Protein AF-A0A1G8RY94-F1 (afdb_monomer)

Organism: NCBI:txid930129

Solvent-accessible surface area (backbone atoms only — not comparable to full-atom values): 7966 Å² total; per-residue (Å²): 139,55,63,84,80,75,53,48,41,85,82,60,86,44,65,58,98,89,36,85,50,50,69,51,78,77,39,74,84,72,55,82,82,57,14,41,32,32,49,22,79,50,85,60,41,59,60,78,45,39,70,61,52,52,38,52,51,26,43,41,44,62,79,43,51,92,48,46,49,91,54,95,94,40,46,87,82,59,62,63,36,35,40,40,16,41,59,46,77,68,77,81,53,58,89,75,53,32,43,59,75,80,30,59,37,69,36,59,66,93,36,71,64,52,53,52,48,57,40,56,79,61,60,48,72,41,82,46,69,67,94,125

Secondary structure (DSSP, 8-state):
--H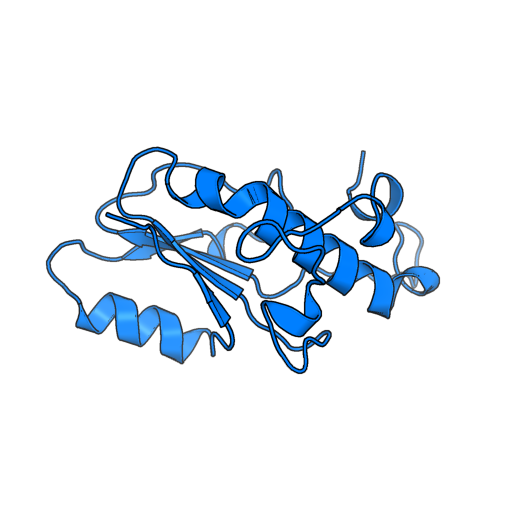HHH--GGG--EEETTEEE-HHHHSTT--TT--EEEEE-STTHHHHTHHHHHHHHHHHHHHHTTTBSSSTT-B------EEEEESS-----GGGT--SGGGEEEE-TT-HHHHHHHHHHTT-SEEEE---

Sequence (132 aa):
MHTVHAMSYADYDFEINGQKASLEEIFPGFNENDRIGIVTRTPGGSMGANALIMSALTRFYDFFRPELGDDPGKLRIYPDYFVLHVGKRYMNHTMIDVWPPHKDVVVEEDDPEQILEAINDRGITRLVVEDI

Structure (mmCIF, N/CA/C/O backbone):
data_AF-A0A1G8RY94-F1
#
_entry.id   AF-A0A1G8RY94-F1
#
loop_
_atom_site.group_PDB
_atom_site.id
_atom_site.type_symbol
_atom_site.label_atom_id
_atom_site.label_alt_id
_atom_site.label_comp_id
_atom_site.label_asym_id
_atom_site.label_entity_id
_atom_site.label_seq_id
_atom_site.pdbx_PDB_ins_code
_atom_site.Cartn_x
_atom_site.Cartn_y
_atom_site.Cartn_z
_atom_site.occupancy
_atom_site.B_iso_or_equiv
_atom_site.auth_seq_id
_atom_site.auth_comp_id
_atom_site.auth_asym_id
_atom_site.auth_atom_id
_atom_site.pdbx_PDB_model_num
ATOM 1 N N . MET A 1 1 ? -6.354 14.326 -14.175 1.00 54.38 1 MET A N 1
ATOM 2 C CA . MET A 1 1 ? -5.098 14.512 -13.421 1.00 54.38 1 MET A CA 1
ATOM 3 C C . MET A 1 1 ? -4.743 13.144 -12.871 1.00 54.38 1 MET A C 1
ATOM 5 O O . MET A 1 1 ? -5.557 12.610 -12.137 1.00 54.38 1 MET A O 1
ATOM 9 N N . HIS A 1 2 ? -3.650 12.532 -13.331 1.00 73.38 2 HIS A N 1
ATOM 10 C CA . HIS A 1 2 ? -3.245 11.181 -12.922 1.00 73.38 2 HIS A CA 1
ATOM 11 C C . HIS A 1 2 ? -2.061 11.31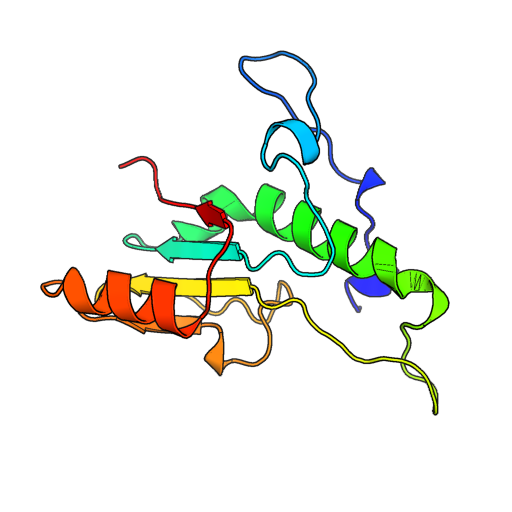1 -11.961 1.00 73.38 2 HIS A C 1
ATOM 13 O O . HIS A 1 2 ? -1.123 12.045 -12.284 1.00 73.38 2 HIS A O 1
ATOM 19 N N . THR A 1 3 ? -2.087 10.632 -10.811 1.00 78.81 3 THR A N 1
ATOM 20 C CA . THR A 1 3 ? -1.053 10.738 -9.759 1.00 78.81 3 THR A CA 1
ATOM 21 C C . THR A 1 3 ? 0.354 10.546 -10.324 1.00 78.81 3 THR A C 1
ATOM 23 O O . THR A 1 3 ? 1.253 11.325 -10.025 1.00 78.81 3 THR A O 1
ATOM 26 N N . VAL A 1 4 ? 0.495 9.596 -11.254 1.00 82.56 4 VAL A N 1
ATOM 27 C CA . VAL A 1 4 ? 1.712 9.309 -12.042 1.00 82.56 4 VAL A CA 1
ATOM 28 C C . VAL A 1 4 ? 2.400 10.561 -12.613 1.00 82.56 4 VAL A C 1
ATOM 30 O O . VAL A 1 4 ? 3.626 10.610 -12.667 1.00 82.56 4 VAL A O 1
ATOM 33 N N . HIS A 1 5 ? 1.646 11.581 -13.030 1.00 81.94 5 HIS A N 1
ATOM 34 C CA . HIS A 1 5 ? 2.204 12.815 -13.602 1.00 81.94 5 HIS A CA 1
ATOM 35 C C . HIS A 1 5 ? 2.222 13.992 -12.625 1.00 81.94 5 HIS A C 1
ATOM 37 O O . HIS A 1 5 ? 2.924 14.968 -12.872 1.00 81.94 5 HIS A O 1
ATOM 43 N N . ALA A 1 6 ? 1.425 13.926 -11.560 1.00 85.31 6 ALA A N 1
ATOM 44 C CA . ALA A 1 6 ? 1.215 15.043 -10.646 1.00 85.31 6 ALA A CA 1
ATOM 45 C C . ALA A 1 6 ? 2.136 15.006 -9.420 1.00 85.31 6 ALA A C 1
ATOM 47 O O . ALA A 1 6 ? 2.345 16.052 -8.814 1.00 85.31 6 ALA A O 1
ATOM 48 N N . MET A 1 7 ? 2.641 13.825 -9.043 1.00 90.25 7 MET A N 1
ATOM 49 C CA . MET A 1 7 ? 3.390 13.619 -7.801 1.00 90.25 7 MET A CA 1
ATOM 50 C C . MET A 1 7 ? 4.541 12.614 -7.976 1.00 90.25 7 MET A C 1
ATOM 52 O O . MET A 1 7 ? 4.544 11.766 -8.879 1.00 90.25 7 MET A O 1
ATOM 56 N N . SER A 1 8 ? 5.515 12.688 -7.078 1.00 91.31 8 SER A N 1
ATOM 57 C CA . SER A 1 8 ? 6.669 11.799 -6.943 1.00 91.31 8 SER A CA 1
ATOM 58 C C . SER A 1 8 ? 7.000 11.561 -5.470 1.00 91.31 8 SER A C 1
ATOM 60 O O . SER A 1 8 ? 6.569 12.317 -4.602 1.00 91.31 8 SER A O 1
ATOM 62 N N . TYR A 1 9 ? 7.807 10.539 -5.180 1.00 92.56 9 TYR A N 1
ATOM 63 C CA . TYR A 1 9 ? 8.275 10.292 -3.813 1.00 92.56 9 TYR A CA 1
ATOM 64 C C . TYR A 1 9 ? 9.016 11.498 -3.205 1.00 92.56 9 TYR A C 1
ATOM 66 O O . TYR A 1 9 ? 8.964 11.714 -1.998 1.00 92.56 9 TYR A O 1
ATOM 74 N N . ALA A 1 10 ? 9.676 12.308 -4.038 1.00 93.56 10 ALA A N 1
ATOM 75 C CA . ALA A 1 10 ? 10.422 13.482 -3.592 1.00 93.56 10 ALA A CA 1
ATOM 76 C C . ALA A 1 10 ? 9.532 14.619 -3.053 1.00 93.56 10 ALA A C 1
ATOM 78 O O . ALA A 1 10 ? 10.062 15.564 -2.475 1.00 93.56 10 ALA A O 1
ATOM 79 N N . ASP A 1 11 ? 8.208 14.529 -3.218 1.00 94.69 11 ASP A N 1
ATOM 80 C CA . ASP A 1 11 ? 7.248 15.514 -2.704 1.00 94.69 11 ASP A CA 1
ATOM 81 C C . ASP A 1 11 ? 6.879 15.284 -1.223 1.00 94.69 11 ASP A C 1
ATOM 83 O O . ASP A 1 11 ? 6.047 16.009 -0.675 1.00 94.69 11 ASP A O 1
ATOM 87 N N . TYR A 1 12 ? 7.478 14.280 -0.571 1.00 95.31 12 TYR A N 1
ATOM 88 C CA . TYR A 1 12 ? 7.200 13.903 0.815 1.00 95.31 12 TYR A CA 1
ATOM 89 C C . TYR A 1 12 ? 8.453 13.996 1.688 1.00 95.31 12 TYR A C 1
ATOM 91 O O . TYR A 1 12 ? 9.537 13.562 1.298 1.00 95.31 12 TYR A O 1
ATOM 99 N N . ASP A 1 13 ? 8.270 14.492 2.911 1.00 96.19 13 ASP A N 1
ATOM 100 C CA . ASP A 1 13 ? 9.240 14.401 4.001 1.00 96.19 13 ASP A CA 1
ATOM 101 C C . ASP A 1 13 ? 8.671 13.512 5.116 1.00 96.19 13 ASP A C 1
ATOM 103 O O . ASP A 1 13 ? 7.454 13.398 5.290 1.00 96.19 13 ASP A O 1
ATOM 107 N N . PHE A 1 14 ? 9.564 12.890 5.883 1.00 96.12 14 PHE A N 1
ATOM 108 C CA . PHE A 1 14 ? 9.212 11.985 6.971 1.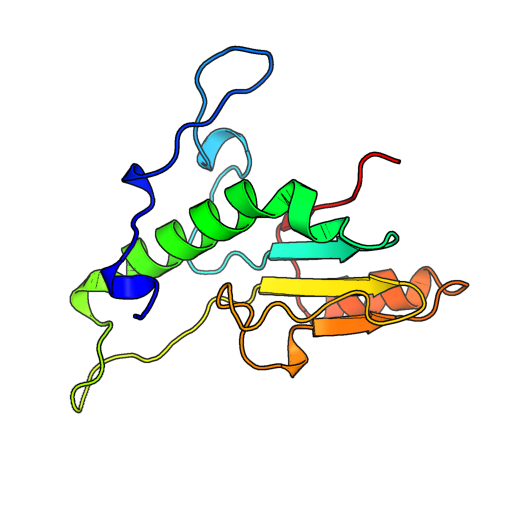00 96.12 14 PHE A CA 1
ATOM 109 C C . PHE A 1 14 ? 9.979 12.348 8.231 1.00 96.12 14 PHE A C 1
ATOM 111 O O . PHE A 1 14 ? 11.136 12.771 8.167 1.00 96.12 14 PHE A O 1
ATOM 118 N N . GLU A 1 15 ? 9.354 12.096 9.377 1.00 96.88 15 GLU A N 1
ATOM 119 C CA . GLU A 1 15 ? 10.005 12.179 10.675 1.00 96.88 15 GLU A CA 1
ATOM 120 C C . GLU A 1 15 ? 9.639 10.971 11.540 1.00 96.88 15 GLU A C 1
ATOM 122 O O . GLU A 1 15 ? 8.478 10.570 11.607 1.00 96.88 15 GLU A O 1
ATOM 127 N N . ILE A 1 16 ? 10.629 10.415 12.240 1.00 95.12 16 ILE A N 1
ATOM 128 C CA . ILE A 1 16 ? 10.441 9.405 13.288 1.00 95.12 16 ILE A CA 1
ATOM 129 C C . ILE A 1 16 ? 10.992 10.004 14.579 1.00 95.12 16 ILE A C 1
ATOM 131 O O . ILE A 1 16 ? 12.166 10.362 14.654 1.00 95.12 16 ILE A O 1
ATOM 135 N N . ASN A 1 17 ? 10.143 10.146 15.60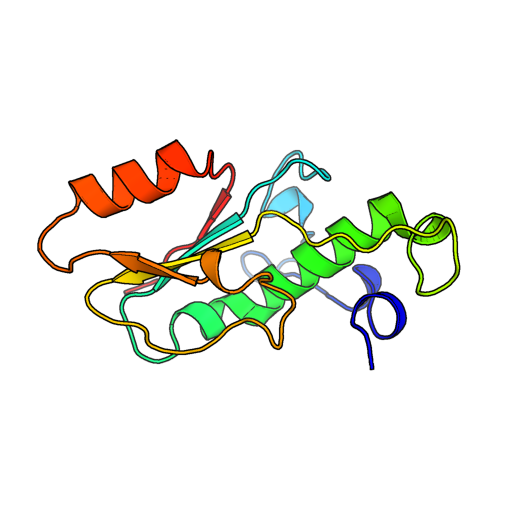1 1.00 94.94 17 ASN A N 1
ATOM 136 C CA . ASN A 1 17 ? 10.503 10.783 16.876 1.00 94.94 17 ASN A CA 1
ATOM 137 C C . ASN A 1 17 ? 11.131 12.187 16.705 1.00 94.94 17 ASN A C 1
ATOM 139 O O . ASN A 1 17 ? 12.089 12.540 17.394 1.00 94.94 17 ASN A O 1
ATOM 143 N N . GLY A 1 18 ? 10.610 12.977 15.757 1.00 95.94 18 GLY A N 1
ATOM 144 C CA . GLY A 1 18 ? 11.091 14.331 15.451 1.00 95.94 18 GLY A CA 1
ATOM 145 C C . GLY A 1 18 ? 12.464 14.385 14.773 1.00 95.94 18 GLY A C 1
ATOM 146 O O . GLY A 1 18 ? 13.095 15.439 14.751 1.00 95.94 18 GLY A O 1
ATOM 147 N N . GLN A 1 19 ? 12.973 13.255 14.275 1.00 97.19 19 GLN A N 1
ATOM 148 C CA . GLN A 1 19 ? 14.185 13.190 13.460 1.00 97.19 19 GLN A CA 1
ATOM 149 C C . GLN A 1 19 ? 13.812 12.907 12.014 1.00 97.19 19 GLN A C 1
ATOM 151 O O . GLN A 1 19 ? 12.969 12.046 11.764 1.00 97.19 19 GLN A O 1
ATOM 156 N N . LYS A 1 20 ? 14.463 13.603 11.073 1.00 97.25 20 LYS A N 1
ATOM 157 C CA . LYS A 1 20 ? 14.266 13.368 9.640 1.00 97.25 20 LYS A CA 1
ATOM 158 C C . LYS A 1 20 ? 14.489 11.891 9.321 1.00 97.25 20 LYS A C 1
ATOM 160 O O . LYS A 1 20 ? 15.505 11.329 9.718 1.00 97.25 20 LYS A O 1
ATOM 165 N N . ALA A 1 21 ? 13.550 11.320 8.584 1.00 97.00 21 ALA A N 1
ATOM 166 C CA . ALA A 1 21 ? 13.534 9.921 8.200 1.00 97.00 21 ALA A CA 1
ATOM 167 C C . ALA A 1 21 ? 13.235 9.767 6.701 1.00 97.00 21 ALA A C 1
ATOM 169 O O . ALA A 1 21 ? 13.121 10.740 5.947 1.00 97.00 21 ALA A O 1
ATOM 170 N N . SER A 1 22 ? 13.090 8.519 6.276 1.00 95.69 22 SER A N 1
ATOM 171 C CA . SER A 1 22 ? 12.759 8.107 4.918 1.00 95.69 22 SER A CA 1
ATOM 172 C C . SER A 1 22 ? 11.714 6.994 4.918 1.00 95.69 22 SER A C 1
ATOM 174 O O . SER A 1 22 ? 11.498 6.322 5.928 1.00 95.69 22 SER A O 1
ATOM 176 N N . LEU A 1 23 ? 11.096 6.745 3.760 1.00 95.19 23 LEU A N 1
ATOM 177 C CA . LEU A 1 23 ? 10.186 5.607 3.610 1.00 95.19 23 LEU A CA 1
ATOM 178 C C . LEU A 1 23 ? 10.890 4.266 3.856 1.00 95.19 23 LEU A C 1
ATOM 180 O O . LEU A 1 23 ? 10.263 3.359 4.380 1.00 95.19 23 LEU A O 1
ATOM 184 N N . GLU A 1 24 ? 12.182 4.150 3.542 1.00 94.19 24 GLU A N 1
ATOM 185 C CA . GLU A 1 24 ? 12.988 2.950 3.818 1.00 94.19 24 GLU A CA 1
ATOM 186 C C . GLU A 1 24 ? 13.155 2.702 5.326 1.00 94.19 24 GLU A C 1
ATOM 188 O O . GLU A 1 24 ? 13.186 1.562 5.773 1.00 94.19 24 GLU A O 1
ATOM 19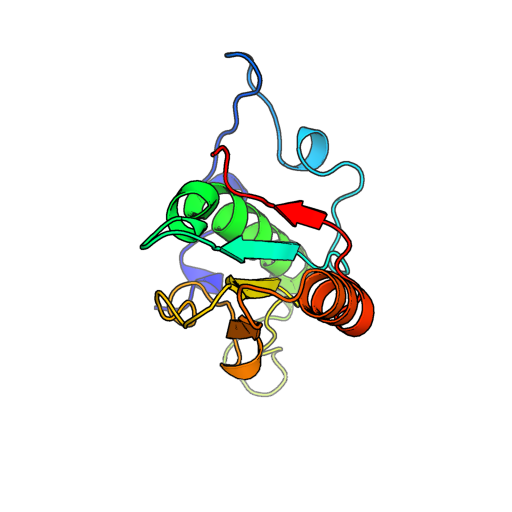3 N N . GLU A 1 25 ? 13.215 3.754 6.143 1.00 96.06 25 GLU A N 1
ATOM 194 C CA . GLU A 1 25 ? 13.260 3.602 7.604 1.00 96.06 25 GLU A CA 1
ATOM 195 C C . GLU A 1 25 ? 11.901 3.200 8.192 1.00 96.06 25 GLU A C 1
ATOM 197 O O . GLU A 1 25 ? 11.853 2.539 9.228 1.00 96.06 25 GLU A O 1
ATOM 202 N N . ILE A 1 26 ? 10.799 3.554 7.524 1.00 94.62 26 ILE A N 1
ATOM 203 C CA . ILE A 1 26 ? 9.441 3.132 7.901 1.00 94.62 26 ILE A CA 1
ATOM 204 C C . ILE A 1 26 ? 9.160 1.703 7.407 1.00 94.62 26 ILE A C 1
ATOM 206 O O . ILE A 1 26 ? 8.629 0.873 8.145 1.00 94.62 26 ILE A O 1
ATOM 210 N N . PHE A 1 27 ? 9.542 1.401 6.167 1.00 95.62 27 PHE A N 1
ATOM 211 C CA . PHE A 1 27 ? 9.390 0.114 5.497 1.00 95.62 27 PHE A CA 1
ATOM 212 C C . PHE A 1 27 ? 10.750 -0.386 4.983 1.00 95.62 27 PHE A C 1
ATOM 214 O O . PHE A 1 27 ? 11.050 -0.234 3.802 1.00 95.62 27 PHE A O 1
ATOM 221 N N . PRO A 1 28 ? 11.569 -1.036 5.830 1.00 96.19 28 PRO A N 1
ATOM 222 C CA . PRO A 1 28 ? 12.874 -1.540 5.406 1.00 96.19 28 PRO A CA 1
ATOM 223 C C . PRO A 1 28 ? 12.777 -2.525 4.240 1.00 96.19 28 PRO A C 1
ATOM 225 O O . PRO A 1 28 ? 11.993 -3.483 4.294 1.00 96.19 28 PRO A O 1
ATOM 228 N N . GLY A 1 29 ? 13.591 -2.312 3.208 1.00 96.31 29 GLY A N 1
ATOM 229 C CA . GLY A 1 29 ? 13.622 -3.084 1.969 1.00 96.31 29 GLY A CA 1
ATOM 230 C C . GLY A 1 29 ? 12.462 -2.787 1.021 1.00 96.31 29 GLY A C 1
ATOM 231 O O . GLY A 1 29 ? 12.040 -3.698 0.301 1.00 96.31 29 GLY A O 1
ATOM 232 N N . PHE A 1 30 ? 11.908 -1.571 1.048 1.00 97.19 30 PHE A N 1
ATOM 233 C CA . PHE A 1 30 ? 10.731 -1.239 0.247 1.00 97.19 30 PHE A CA 1
ATOM 234 C C . PHE A 1 30 ? 11.022 -1.337 -1.256 1.00 97.19 30 PHE A C 1
ATOM 236 O O . PHE A 1 30 ? 11.966 -0.729 -1.767 1.00 97.19 30 PHE A O 1
ATOM 243 N N . ASN A 1 31 ? 10.189 -2.080 -1.979 1.00 97.19 31 ASN A N 1
ATOM 244 C CA . ASN A 1 31 ? 10.323 -2.320 -3.413 1.00 97.19 31 ASN A CA 1
ATOM 245 C C . ASN A 1 31 ? 8.958 -2.408 -4.113 1.00 97.19 31 ASN A C 1
ATOM 247 O O . ASN A 1 31 ? 7.898 -2.335 -3.495 1.00 97.19 31 ASN A O 1
ATOM 251 N N . GLU A 1 32 ? 8.977 -2.560 -5.432 1.00 96.50 32 GLU A N 1
ATOM 252 C CA . GLU A 1 32 ? 7.787 -2.584 -6.279 1.00 96.50 32 GLU A CA 1
ATOM 253 C C . GLU A 1 32 ? 6.822 -3.749 -6.005 1.00 96.50 32 GLU A C 1
ATOM 255 O O . GLU A 1 32 ? 5.660 -3.675 -6.403 1.00 96.50 32 GLU A O 1
ATOM 260 N N . ASN A 1 33 ? 7.279 -4.804 -5.322 1.00 97.62 33 ASN A N 1
ATOM 261 C CA . ASN A 1 33 ? 6.466 -5.969 -4.968 1.00 97.62 33 ASN A CA 1
ATOM 262 C C . ASN A 1 33 ? 5.839 -5.858 -3.571 1.00 97.62 33 ASN A C 1
ATOM 264 O O . ASN A 1 33 ? 5.126 -6.774 -3.155 1.00 97.62 33 ASN A O 1
ATOM 268 N N . ASP A 1 34 ? 6.102 -4.777 -2.828 1.00 98.06 34 ASP A N 1
ATOM 269 C CA . ASP A 1 34 ? 5.470 -4.566 -1.531 1.00 98.06 34 ASP A CA 1
ATOM 270 C C . ASP A 1 34 ? 3.954 -4.382 -1.672 1.00 98.06 34 ASP A C 1
ATOM 272 O O . ASP A 1 34 ? 3.457 -3.610 -2.497 1.00 98.06 34 ASP A O 1
ATOM 276 N N . ARG A 1 35 ? 3.213 -5.085 -0.813 1.00 98.25 35 ARG A N 1
ATOM 277 C CA . ARG A 1 35 ? 1.750 -5.078 -0.760 1.00 98.25 35 ARG A CA 1
ATOM 278 C C . ARG A 1 35 ? 1.324 -4.470 0.568 1.00 98.25 35 ARG A C 1
ATOM 280 O O . ARG A 1 35 ? 1.474 -5.100 1.616 1.00 98.25 35 ARG A O 1
ATOM 287 N N . ILE A 1 36 ? 0.838 -3.233 0.536 1.00 98.00 36 ILE A N 1
ATOM 288 C CA . ILE A 1 36 ? 0.425 -2.505 1.740 1.00 98.00 36 ILE A CA 1
ATOM 289 C C . ILE A 1 36 ? -1.029 -2.842 2.065 1.00 98.00 36 ILE A C 1
ATOM 291 O O . ILE A 1 36 ? -1.909 -2.698 1.224 1.00 98.00 36 ILE A O 1
ATOM 295 N N . GLY A 1 37 ? -1.291 -3.262 3.297 1.00 97.62 37 GLY A N 1
ATOM 296 C CA . GLY A 1 37 ? -2.630 -3.459 3.837 1.00 97.62 37 GLY A CA 1
ATOM 297 C C . GLY A 1 37 ? -2.932 -2.452 4.933 1.00 97.62 37 GLY A C 1
ATOM 298 O O . GLY A 1 37 ? -2.082 -2.201 5.783 1.00 97.62 37 GLY A O 1
ATOM 299 N N . ILE A 1 38 ? -4.142 -1.903 4.944 1.00 97.25 38 ILE A N 1
ATOM 300 C CA . ILE A 1 38 ? -4.593 -0.954 5.966 1.00 97.25 38 ILE A CA 1
ATOM 301 C C . ILE A 1 38 ? -5.829 -1.513 6.634 1.00 97.25 38 ILE A C 1
ATOM 303 O O . ILE A 1 38 ? -6.825 -1.753 5.960 1.00 97.25 38 ILE A O 1
ATOM 307 N N . VAL A 1 39 ? -5.791 -1.687 7.947 1.00 96.31 39 VAL A N 1
ATOM 308 C CA . VAL A 1 39 ? -6.975 -2.089 8.709 1.00 96.31 39 VAL A CA 1
ATOM 309 C C . VAL A 1 39 ? -7.685 -0.832 9.191 1.00 96.31 39 VAL A C 1
ATOM 311 O O . VAL A 1 39 ? -7.121 -0.064 9.965 1.00 96.31 39 VAL A O 1
ATOM 314 N N . THR A 1 40 ? -8.916 -0.617 8.728 1.00 95.50 40 THR A N 1
ATOM 315 C CA . THR A 1 40 ? -9.765 0.511 9.128 1.00 95.50 40 THR A CA 1
ATOM 316 C C . THR A 1 40 ? -10.928 0.034 9.984 1.00 95.50 40 THR A C 1
ATOM 318 O O . THR A 1 40 ? -11.750 -0.762 9.537 1.00 95.50 40 THR A O 1
ATOM 321 N N . ARG A 1 41 ? -11.019 0.557 11.205 1.00 94.62 41 ARG A N 1
ATOM 322 C CA . ARG A 1 41 ? -12.066 0.278 12.194 1.00 94.62 41 ARG A CA 1
ATOM 323 C C . ARG A 1 41 ? -12.941 1.496 12.470 1.00 94.62 41 ARG A C 1
ATOM 325 O O . ARG A 1 41 ? -14.063 1.330 12.936 1.00 94.62 41 ARG A O 1
ATOM 332 N N . THR A 1 42 ? -12.463 2.702 12.171 1.00 94.38 42 THR A N 1
ATOM 333 C CA . THR A 1 42 ? -13.181 3.947 12.465 1.00 94.38 42 THR A CA 1
ATOM 334 C C . THR A 1 42 ? -13.476 4.768 11.204 1.00 94.38 42 THR A C 1
ATOM 336 O O . THR A 1 42 ? -12.761 4.671 10.199 1.00 94.38 42 THR A O 1
ATOM 339 N N . PRO A 1 43 ? -14.530 5.613 11.207 1.00 93.06 43 PRO A N 1
ATOM 340 C CA . PRO A 1 43 ? -14.771 6.550 10.115 1.00 93.06 43 PRO A CA 1
ATOM 341 C C . PRO A 1 43 ? -13.550 7.443 9.859 1.00 93.06 43 PRO A C 1
ATOM 343 O O . PRO A 1 43 ? -13.167 8.242 10.706 1.00 93.06 43 PRO A O 1
ATOM 346 N N . GLY A 1 44 ? -12.955 7.318 8.671 1.00 89.31 44 GLY A N 1
ATOM 347 C CA . GLY A 1 44 ? -11.771 8.085 8.280 1.00 89.31 44 GLY A CA 1
ATOM 348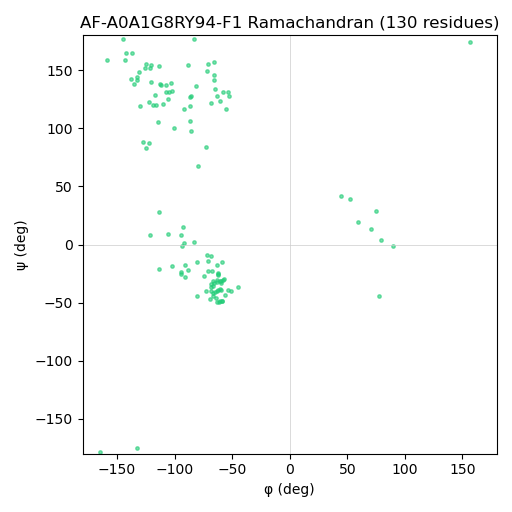 C C . GLY A 1 44 ? -10.439 7.565 8.833 1.00 89.31 44 GLY A C 1
ATOM 349 O O . GLY A 1 44 ? -9.418 8.184 8.551 1.00 89.31 44 GLY A O 1
ATOM 350 N N . GLY A 1 45 ? -10.399 6.436 9.547 1.00 92.88 45 GLY A N 1
ATOM 351 C CA . GLY A 1 45 ? -9.161 5.930 10.149 1.00 92.88 45 GLY A CA 1
ATOM 352 C C . GLY A 1 45 ? -8.042 5.643 9.138 1.00 92.88 45 GLY A C 1
ATOM 353 O O . GLY A 1 45 ? -6.899 6.045 9.349 1.00 92.88 45 GLY A O 1
ATOM 354 N N . SER A 1 46 ? -8.365 5.101 7.957 1.00 92.81 46 SER A N 1
ATOM 355 C CA . SER A 1 46 ? -7.387 4.952 6.857 1.00 92.81 46 SER A CA 1
ATOM 356 C C . SER A 1 46 ? -6.825 6.277 6.336 1.00 92.81 46 SER A C 1
ATOM 358 O O . SER A 1 46 ? -5.715 6.289 5.807 1.00 92.81 46 SER A O 1
ATOM 360 N N . MET A 1 47 ? -7.537 7.400 6.484 1.00 91.88 47 MET A N 1
ATOM 361 C CA . MET A 1 47 ? -7.007 8.709 6.082 1.00 91.88 47 MET A CA 1
ATOM 362 C C . MET A 1 47 ? -5.892 9.198 7.002 1.00 91.88 47 MET A C 1
ATOM 364 O O . MET A 1 47 ? -5.046 9.967 6.547 1.00 91.88 47 MET A O 1
ATOM 368 N N . GLY A 1 48 ? -5.824 8.709 8.245 1.00 92.06 48 GLY A N 1
ATOM 369 C CA . GLY A 1 48 ? -4.683 8.963 9.127 1.00 92.06 48 GLY A CA 1
ATOM 370 C C . GLY A 1 48 ? -3.357 8.491 8.519 1.00 92.06 48 GLY A C 1
ATOM 371 O O . GLY A 1 48 ? -2.326 9.126 8.716 1.00 92.06 48 GLY A O 1
ATOM 372 N N . ALA A 1 49 ? -3.394 7.441 7.693 1.00 91.81 49 ALA A N 1
ATOM 373 C CA . ALA A 1 49 ? -2.231 6.919 6.982 1.00 91.81 49 ALA A CA 1
ATOM 374 C C . ALA A 1 49 ? -2.037 7.522 5.576 1.00 91.81 49 ALA A C 1
ATOM 376 O O . ALA A 1 49 ? -1.097 7.141 4.883 1.00 91.81 49 ALA A O 1
ATOM 377 N N . ASN A 1 50 ? -2.882 8.456 5.120 1.00 91.50 50 ASN A N 1
ATOM 378 C CA . ASN A 1 50 ? -2.928 8.865 3.710 1.00 91.50 50 ASN A CA 1
ATOM 379 C C . ASN A 1 50 ? -1.584 9.367 3.160 1.00 91.50 50 ASN A C 1
ATOM 381 O O . ASN A 1 50 ? -1.195 8.983 2.062 1.00 91.50 50 ASN A O 1
ATOM 385 N N . ALA A 1 51 ? -0.851 10.184 3.920 1.00 93.56 51 ALA A N 1
ATOM 386 C CA . ALA A 1 51 ? 0.463 10.668 3.488 1.00 93.56 51 ALA A CA 1
ATOM 387 C C . ALA A 1 51 ? 1.470 9.515 3.303 1.00 93.56 51 ALA A C 1
ATOM 389 O O . ALA A 1 51 ? 2.214 9.485 2.322 1.00 93.56 51 ALA A O 1
ATOM 390 N N . LEU A 1 52 ? 1.439 8.518 4.192 1.00 95.06 52 LEU A N 1
ATOM 391 C CA . LEU A 1 52 ? 2.270 7.320 4.080 1.00 95.06 52 LEU A CA 1
ATOM 392 C C . LEU A 1 52 ? 1.875 6.477 2.856 1.00 95.06 52 LEU A C 1
ATOM 394 O O . LEU A 1 52 ? 2.743 6.074 2.089 1.00 95.06 52 LEU A O 1
ATOM 398 N N . ILE A 1 53 ? 0.576 6.271 2.616 1.00 94.00 53 ILE A N 1
ATOM 399 C CA . ILE A 1 53 ? 0.083 5.522 1.445 1.00 94.00 53 ILE A CA 1
ATOM 400 C C . ILE A 1 53 ? 0.494 6.216 0.150 1.00 94.00 53 ILE A C 1
ATOM 402 O O . ILE A 1 53 ? 1.024 5.578 -0.753 1.00 94.00 53 ILE A O 1
ATOM 406 N N . MET A 1 54 ? 0.255 7.524 0.055 1.00 95.44 54 MET A N 1
ATOM 407 C CA . MET A 1 54 ? 0.513 8.289 -1.160 1.00 95.44 54 MET A CA 1
ATOM 408 C C . MET A 1 54 ? 2.012 8.414 -1.451 1.00 95.44 54 MET A C 1
ATOM 410 O O . MET A 1 54 ? 2.420 8.368 -2.614 1.00 95.44 54 MET A O 1
ATOM 414 N N . SER A 1 55 ? 2.852 8.494 -0.418 1.00 96.75 55 SER A N 1
ATOM 415 C CA . SER A 1 55 ? 4.306 8.444 -0.594 1.00 96.75 55 SER A CA 1
ATOM 416 C C . SER A 1 55 ? 4.801 7.070 -1.062 1.00 96.75 55 SER A C 1
ATOM 418 O O . SER A 1 55 ? 5.629 6.999 -1.969 1.00 96.75 55 SER A O 1
ATOM 420 N N . ALA A 1 56 ? 4.245 5.972 -0.541 1.00 97.12 56 ALA A N 1
ATOM 421 C CA . ALA A 1 56 ? 4.553 4.625 -1.018 1.00 97.12 56 ALA A CA 1
ATOM 422 C C . ALA A 1 56 ? 4.047 4.383 -2.452 1.00 97.12 56 ALA A C 1
ATOM 424 O O . ALA A 1 56 ? 4.773 3.849 -3.286 1.00 97.12 56 ALA A O 1
ATOM 425 N N . LEU A 1 57 ? 2.839 4.850 -2.771 1.00 96.06 57 LEU A N 1
ATOM 426 C CA . LEU A 1 57 ? 2.228 4.775 -4.100 1.00 96.06 57 LEU A CA 1
ATOM 427 C C . LEU A 1 57 ? 3.068 5.519 -5.144 1.00 96.06 57 LEU A C 1
ATOM 429 O O . LEU A 1 57 ? 3.353 5.002 -6.222 1.00 96.06 57 LEU A O 1
ATOM 433 N N . THR A 1 58 ? 3.465 6.752 -4.835 1.00 95.69 58 THR A N 1
ATOM 434 C CA . THR A 1 58 ? 4.306 7.545 -5.740 1.00 95.69 58 THR A CA 1
ATOM 435 C C . THR A 1 58 ? 5.697 6.938 -5.878 1.00 95.69 58 THR A C 1
ATOM 437 O O . THR A 1 58 ? 6.223 6.905 -6.990 1.00 95.69 58 THR A O 1
ATOM 440 N N . ARG A 1 59 ? 6.246 6.356 -4.802 1.00 96.50 59 ARG A N 1
ATOM 441 C CA . ARG A 1 59 ? 7.482 5.571 -4.861 1.00 96.50 59 ARG A CA 1
ATOM 442 C C . ARG A 1 59 ? 7.345 4.326 -5.739 1.00 96.50 59 ARG A C 1
ATOM 444 O O . ARG A 1 59 ? 8.260 4.038 -6.502 1.00 96.50 59 ARG A O 1
ATOM 451 N N . PHE A 1 60 ? 6.213 3.626 -5.682 1.00 96.88 60 PHE A N 1
ATOM 452 C CA . PHE A 1 60 ? 5.913 2.518 -6.587 1.00 96.88 60 PHE A CA 1
ATOM 453 C C . PHE A 1 60 ? 5.937 2.983 -8.047 1.00 96.88 60 PHE A C 1
ATOM 455 O O . PHE A 1 60 ? 6.618 2.382 -8.874 1.00 96.88 60 PHE A O 1
ATOM 462 N N . TYR A 1 61 ? 5.258 4.088 -8.368 1.00 95.44 61 TYR A N 1
ATOM 463 C CA . TYR A 1 61 ? 5.274 4.627 -9.728 1.00 95.44 61 TYR A CA 1
ATOM 464 C C . TYR A 1 61 ? 6.665 5.078 -10.175 1.00 95.44 61 TYR A C 1
ATOM 466 O O . TYR A 1 61 ? 6.971 4.956 -11.358 1.00 95.44 61 TYR A O 1
ATOM 474 N N . ASP A 1 62 ? 7.524 5.543 -9.265 1.00 94.81 62 ASP A N 1
ATOM 475 C CA . ASP A 1 62 ? 8.912 5.880 -9.592 1.00 94.81 62 ASP A CA 1
ATOM 476 C C . ASP A 1 62 ? 9.704 4.681 -10.135 1.00 94.81 62 ASP A C 1
ATOM 478 O O . ASP A 1 62 ? 10.552 4.882 -11.005 1.00 94.81 62 ASP A O 1
ATOM 482 N N . PHE A 1 63 ? 9.399 3.448 -9.710 1.00 95.25 63 PHE A N 1
ATOM 483 C CA . PHE A 1 63 ? 10.045 2.237 -10.237 1.00 95.25 63 PHE A CA 1
ATOM 484 C C . PHE A 1 63 ? 9.695 1.938 -11.703 1.00 95.25 63 PHE A C 1
ATOM 486 O O . PHE A 1 63 ? 10.475 1.280 -12.384 1.00 95.25 63 PHE A O 1
ATOM 493 N N . PHE A 1 64 ? 8.563 2.447 -12.198 1.00 94.88 64 PHE A N 1
ATOM 494 C CA . PHE A 1 64 ? 8.054 2.184 -13.553 1.00 94.88 64 PHE A CA 1
ATOM 495 C C . PHE A 1 64 ? 7.866 3.459 -14.384 1.00 94.88 64 PHE A C 1
ATOM 497 O O . PHE A 1 64 ? 7.243 3.441 -15.446 1.00 94.88 64 PHE A O 1
ATOM 504 N N . ARG A 1 65 ? 8.320 4.614 -13.885 1.00 91.88 65 ARG A N 1
ATOM 505 C CA . ARG A 1 65 ? 7.980 5.930 -14.446 1.00 91.88 65 ARG A CA 1
ATOM 506 C C . ARG A 1 65 ? 8.280 6.053 -15.951 1.00 91.88 65 ARG A C 1
ATOM 508 O O . ARG A 1 65 ? 7.454 6.650 -16.644 1.00 91.88 65 ARG A O 1
ATOM 515 N N . PRO A 1 66 ? 9.384 5.500 -16.494 1.00 91.56 66 PRO A N 1
ATOM 516 C CA . PRO A 1 66 ? 9.627 5.492 -17.940 1.00 91.56 66 PRO A CA 1
ATOM 517 C C . PRO A 1 66 ? 8.587 4.698 -18.754 1.00 91.56 66 PRO A C 1
ATOM 519 O O . PRO A 1 66 ? 8.295 5.051 -19.904 1.00 91.56 66 PRO A O 1
ATOM 522 N N . GLU A 1 67 ? 8.024 3.636 -18.184 1.00 94.50 67 GLU A N 1
ATOM 523 C CA . GLU A 1 67 ? 7.094 2.704 -18.824 1.00 94.50 67 GLU A CA 1
ATOM 524 C C . GLU A 1 67 ? 5.626 3.132 -18.703 1.00 94.50 67 GLU A C 1
ATOM 526 O O . GLU A 1 67 ? 4.804 2.714 -19.521 1.00 94.50 67 GLU A O 1
ATOM 531 N N . LEU A 1 68 ? 5.288 3.966 -17.718 1.00 92.94 68 LEU A N 1
ATOM 532 C CA . LEU A 1 68 ? 3.922 4.436 -17.483 1.00 92.94 68 LEU A CA 1
ATOM 533 C C . LEU A 1 68 ? 3.448 5.434 -18.551 1.00 92.94 68 LEU A C 1
ATOM 535 O O . LEU A 1 68 ? 4.228 6.210 -19.112 1.00 92.94 68 LEU A O 1
ATOM 539 N N . GLY A 1 69 ? 2.142 5.438 -18.820 1.00 89.50 69 GLY A N 1
ATOM 540 C CA . GLY A 1 69 ? 1.506 6.416 -19.702 1.00 89.50 69 GLY A CA 1
ATOM 541 C C . GLY A 1 69 ? 0.196 5.936 -20.319 1.00 89.50 69 GLY A C 1
ATOM 542 O O . GLY A 1 69 ? -0.210 4.783 -20.173 1.00 89.50 69 GLY A O 1
ATOM 543 N N . ASP A 1 70 ? -0.462 6.845 -21.037 1.00 88.31 70 ASP A N 1
ATOM 544 C CA . ASP A 1 70 ? -1.746 6.575 -21.684 1.00 88.31 70 ASP A CA 1
ATOM 545 C C . ASP A 1 70 ? -1.624 6.046 -23.122 1.00 88.31 70 ASP A C 1
ATOM 547 O O . ASP A 1 70 ? -2.587 5.462 -23.628 1.00 88.31 70 ASP A O 1
ATOM 551 N N . ASP A 1 71 ? -0.462 6.222 -23.754 1.00 90.25 71 ASP A N 1
ATOM 552 C CA . ASP A 1 71 ? -0.210 5.867 -25.153 1.00 90.25 71 ASP A CA 1
ATOM 553 C C . ASP A 1 71 ? -0.150 4.344 -25.396 1.00 90.25 71 ASP A C 1
ATOM 555 O O . ASP A 1 71 ? 0.194 3.573 -24.493 1.00 90.25 71 ASP A O 1
ATOM 559 N N . PRO A 1 72 ? -0.423 3.871 -26.630 1.00 91.94 72 PRO A N 1
ATOM 560 C CA . PRO A 1 72 ? -0.251 2.466 -26.987 1.00 91.94 72 PRO A CA 1
ATOM 561 C C . PRO A 1 72 ? 1.155 1.947 -26.652 1.00 91.94 72 PRO A C 1
ATOM 563 O O . PRO A 1 72 ? 2.159 2.523 -27.064 1.00 91.94 72 PRO A O 1
ATOM 566 N N . GLY A 1 73 ? 1.223 0.831 -25.921 1.00 89.81 73 GLY A N 1
ATOM 567 C CA . GLY A 1 73 ? 2.483 0.219 -25.483 1.00 89.81 73 GLY A CA 1
ATOM 568 C C . GLY A 1 73 ? 3.008 0.713 -24.129 1.00 89.81 73 GLY A C 1
ATOM 569 O O . GLY A 1 73 ? 4.027 0.200 -23.673 1.00 89.81 73 GLY A O 1
ATOM 570 N N . LYS A 1 74 ? 2.326 1.659 -23.471 1.00 93.88 74 LYS A N 1
ATOM 571 C CA . LYS A 1 74 ? 2.621 2.079 -22.094 1.00 93.88 74 LYS A CA 1
ATOM 572 C C . LYS A 1 74 ? 1.878 1.239 -21.052 1.00 93.88 74 LYS A C 1
ATOM 574 O O . LYS A 1 74 ? 0.823 0.662 -21.326 1.00 93.88 74 LYS A O 1
ATOM 579 N N . LEU A 1 75 ? 2.440 1.176 -19.846 1.00 92.62 75 LEU A N 1
ATOM 580 C CA . LEU A 1 75 ? 1.861 0.476 -18.704 1.00 92.62 75 LEU A CA 1
ATOM 581 C C . LEU A 1 75 ? 0.798 1.332 -18.006 1.00 92.62 75 LEU A C 1
ATOM 583 O O . LEU A 1 75 ? 1.007 2.513 -17.724 1.00 92.62 75 LEU A O 1
ATOM 587 N N . ARG A 1 76 ? -0.322 0.687 -17.666 1.00 90.75 76 ARG A N 1
ATOM 588 C CA . ARG A 1 76 ? -1.381 1.215 -16.795 1.00 90.75 76 ARG A CA 1
ATOM 589 C C . ARG A 1 76 ? -1.558 0.255 -15.630 1.00 90.75 76 ARG A C 1
ATOM 591 O O . ARG A 1 76 ? -2.327 -0.701 -15.712 1.00 90.75 76 ARG A O 1
ATOM 598 N N . ILE A 1 77 ? -0.766 0.471 -14.592 1.00 93.69 77 ILE A N 1
ATOM 599 C CA . ILE A 1 77 ? -0.652 -0.421 -13.440 1.00 93.69 77 ILE A CA 1
ATOM 600 C C . ILE A 1 77 ? -0.919 0.351 -12.155 1.00 93.69 77 ILE A C 1
ATOM 602 O O . ILE A 1 77 ? -0.720 1.560 -12.102 1.00 93.69 77 ILE A O 1
ATOM 606 N N . TYR A 1 78 ? -1.352 -0.374 -11.132 1.00 94.75 78 TYR A N 1
ATOM 607 C CA . TYR A 1 78 ? -1.615 0.132 -9.791 1.00 94.75 78 TYR A CA 1
ATOM 608 C C . TYR A 1 78 ? -0.960 -0.827 -8.801 1.00 94.75 78 TYR A C 1
ATOM 610 O O . TYR A 1 78 ? -1.020 -2.039 -9.043 1.00 94.75 78 TYR A O 1
ATOM 618 N N . PRO A 1 79 ? -0.365 -0.339 -7.702 1.00 96.31 79 PRO A N 1
ATOM 619 C CA . PRO A 1 79 ? 0.233 -1.227 -6.721 1.00 96.31 79 PRO A CA 1
ATOM 620 C C . PRO A 1 79 ? -0.836 -2.070 -6.033 1.00 96.31 79 PRO A C 1
ATOM 622 O O . PRO A 1 79 ? -2.011 -1.695 -5.952 1.00 96.31 79 PRO A O 1
ATOM 625 N N . ASP A 1 80 ? -0.431 -3.208 -5.489 1.00 97.50 80 ASP A N 1
ATOM 626 C CA . ASP A 1 80 ? -1.295 -4.080 -4.699 1.00 97.50 80 ASP A CA 1
ATOM 627 C C . ASP A 1 80 ? -1.447 -3.565 -3.266 1.00 97.50 80 ASP A C 1
ATOM 629 O O . ASP A 1 80 ? -0.954 -4.155 -2.307 1.00 97.50 80 ASP A O 1
ATOM 633 N N . TYR A 1 81 ? -2.118 -2.420 -3.137 1.00 97.69 81 TYR A N 1
ATOM 634 C CA . TYR A 1 81 ? -2.471 -1.820 -1.854 1.00 97.69 81 TYR A CA 1
ATOM 635 C C . TYR A 1 81 ? -3.937 -2.065 -1.544 1.00 97.69 81 TYR A C 1
ATOM 637 O O . TYR A 1 81 ? -4.780 -1.965 -2.430 1.00 97.69 81 TYR A O 1
ATOM 645 N N . PHE A 1 82 ? -4.247 -2.374 -0.293 1.00 97.75 82 PHE A N 1
ATOM 646 C CA . PHE A 1 82 ? -5.567 -2.818 0.128 1.00 97.75 82 PHE A CA 1
ATOM 647 C C . PHE A 1 82 ? -6.022 -2.062 1.368 1.00 97.75 82 PHE A C 1
ATOM 649 O O . PHE A 1 82 ? -5.231 -1.803 2.276 1.00 97.75 82 PHE A O 1
ATOM 656 N N . VAL A 1 83 ? -7.319 -1.781 1.439 1.00 97.38 83 VAL A N 1
ATOM 657 C CA . VAL A 1 83 ? -7.958 -1.280 2.656 1.00 97.38 83 VAL A CA 1
ATOM 658 C C . VAL A 1 83 ? -8.974 -2.307 3.127 1.00 97.38 83 VAL A C 1
ATOM 660 O O . VAL A 1 83 ? -9.896 -2.663 2.398 1.00 97.38 83 VAL A O 1
ATOM 663 N N . LEU A 1 84 ? -8.781 -2.802 4.344 1.00 97.06 84 LEU A N 1
ATOM 664 C CA . LEU A 1 84 ? -9.628 -3.768 5.027 1.00 97.06 84 LEU A CA 1
ATOM 665 C C . LEU A 1 84 ? -10.508 -3.004 6.018 1.00 97.06 84 LEU A C 1
ATOM 667 O O . LEU A 1 84 ? -10.063 -2.606 7.093 1.00 97.06 84 LEU A O 1
ATOM 671 N N . HIS A 1 85 ? -11.753 -2.755 5.635 1.00 97.12 85 HIS A N 1
ATOM 672 C CA . HIS A 1 85 ? -12.743 -2.081 6.462 1.00 97.12 85 HIS A CA 1
ATOM 673 C C . HIS A 1 85 ? -13.449 -3.100 7.358 1.00 97.12 85 HIS A C 1
ATOM 675 O O . HIS A 1 85 ? -14.101 -4.013 6.858 1.00 97.12 85 HIS A O 1
ATOM 681 N N . VAL A 1 86 ? -13.341 -2.934 8.671 1.00 96.75 86 VAL A N 1
ATOM 682 C CA . VAL A 1 86 ? -13.931 -3.840 9.660 1.00 96.75 86 VAL A CA 1
ATOM 683 C C . VAL A 1 86 ? -15.385 -3.447 9.951 1.00 96.75 86 VAL A C 1
ATOM 685 O O . VAL A 1 86 ? -15.686 -2.284 10.232 1.00 96.75 86 VAL A O 1
ATOM 688 N N . GLY A 1 87 ? -16.295 -4.415 9.850 1.00 96.31 87 GLY A N 1
ATOM 689 C CA . GLY A 1 87 ? -17.744 -4.306 10.036 1.00 96.31 87 GLY A CA 1
ATOM 690 C C . GLY A 1 87 ? -18.491 -3.695 8.849 1.00 96.31 87 GLY A C 1
ATOM 691 O O . GLY A 1 87 ? -19.538 -4.186 8.431 1.00 96.31 87 GLY A O 1
ATOM 692 N N . LYS A 1 88 ? -17.976 -2.605 8.274 1.00 95.94 88 LYS A N 1
ATOM 693 C CA . LYS A 1 88 ? -18.605 -1.915 7.136 1.00 95.94 88 LYS A CA 1
ATOM 694 C C . LYS A 1 88 ? -17.605 -1.068 6.372 1.00 95.94 88 LYS A C 1
ATOM 696 O O . LYS A 1 88 ? -16.621 -0.611 6.933 1.00 95.94 88 LYS A O 1
ATOM 701 N N . ARG A 1 89 ? -17.917 -0.748 5.116 1.00 95.44 89 ARG A N 1
ATOM 702 C CA . ARG A 1 89 ? -17.130 0.211 4.330 1.00 95.44 89 ARG A CA 1
ATOM 703 C C . ARG A 1 89 ? -17.282 1.630 4.888 1.00 95.44 89 ARG A C 1
ATOM 705 O O . ARG A 1 89 ? -18.390 2.161 4.924 1.00 95.44 89 ARG A O 1
ATOM 712 N N . TYR A 1 90 ? -16.168 2.256 5.261 1.00 94.38 90 TYR A N 1
ATOM 713 C CA . TYR A 1 90 ? -16.137 3.626 5.784 1.00 94.38 90 TYR A CA 1
ATOM 714 C C . TYR A 1 90 ? -15.949 4.683 4.699 1.00 94.38 90 TYR A C 1
ATOM 716 O O . TYR A 1 90 ? -16.396 5.816 4.864 1.00 94.38 90 TYR A O 1
ATOM 724 N N . MET A 1 91 ? -15.299 4.328 3.590 1.00 92.50 91 MET A N 1
ATOM 725 C CA . MET A 1 91 ? -15.037 5.236 2.476 1.00 92.50 91 MET A CA 1
ATOM 726 C C . MET A 1 91 ? -14.626 4.479 1.204 1.00 92.50 91 MET A C 1
ATOM 728 O O . MET A 1 91 ? -14.611 3.251 1.186 1.00 92.50 91 MET A O 1
ATOM 732 N N . ASN A 1 92 ? -14.336 5.227 0.140 1.00 92.31 92 ASN A N 1
ATOM 733 C CA . ASN A 1 92 ? -13.825 4.729 -1.132 1.00 92.31 92 ASN A CA 1
ATOM 734 C C . ASN A 1 92 ? -12.426 5.326 -1.368 1.00 92.31 92 ASN A C 1
ATOM 736 O O . ASN A 1 92 ? -12.272 6.549 -1.288 1.00 92.31 92 ASN A O 1
ATOM 740 N N . HIS A 1 93 ? -11.439 4.482 -1.678 1.00 94.25 93 HIS A N 1
ATOM 741 C CA . HIS A 1 93 ? -10.039 4.883 -1.843 1.00 94.25 93 HIS A CA 1
ATOM 742 C C . HIS A 1 93 ? -9.569 4.925 -3.304 1.00 94.25 93 HIS A C 1
ATOM 744 O O . HIS A 1 93 ? -8.395 5.177 -3.570 1.00 94.25 93 HIS A O 1
ATOM 750 N N . THR A 1 94 ? -10.467 4.785 -4.283 1.00 92.00 94 THR A N 1
ATOM 751 C CA . THR A 1 94 ? -10.099 4.832 -5.709 1.00 92.00 94 THR A CA 1
ATOM 752 C C . THR A 1 94 ? -9.510 6.176 -6.131 1.00 92.00 94 THR A C 1
ATOM 754 O O . THR A 1 94 ? -8.759 6.239 -7.095 1.00 92.00 94 THR A O 1
ATOM 757 N N . MET A 1 95 ? -9.846 7.258 -5.421 1.00 88.19 95 MET A N 1
ATOM 758 C CA . MET A 1 95 ? -9.308 8.601 -5.680 1.00 88.19 95 MET A CA 1
ATOM 759 C C . MET A 1 95 ? -7.833 8.758 -5.287 1.00 88.19 95 MET A C 1
ATOM 761 O O . MET A 1 95 ? -7.211 9.735 -5.690 1.00 88.19 95 MET A O 1
ATOM 765 N N . ILE A 1 96 ? -7.292 7.816 -4.511 1.00 89.19 96 ILE A N 1
ATOM 766 C CA . ILE A 1 96 ? -5.880 7.757 -4.119 1.00 89.19 96 ILE A CA 1
ATOM 767 C C . ILE A 1 96 ? -5.186 6.530 -4.730 1.00 89.19 96 ILE A C 1
ATOM 769 O O . ILE A 1 96 ? -4.253 5.985 -4.153 1.00 89.19 96 ILE A O 1
ATOM 773 N N . ASP A 1 97 ? -5.676 6.065 -5.885 1.00 92.31 97 ASP A N 1
ATOM 774 C CA . ASP A 1 97 ? -5.127 4.944 -6.659 1.00 92.31 97 ASP A CA 1
ATOM 775 C C . ASP A 1 97 ? -5.060 3.589 -5.925 1.00 92.31 97 ASP A C 1
ATOM 777 O O . ASP A 1 97 ? -4.396 2.655 -6.385 1.00 92.31 97 ASP A O 1
ATOM 781 N N . VAL A 1 98 ? -5.836 3.417 -4.847 1.00 94.62 98 VAL A N 1
ATOM 782 C CA . VAL A 1 98 ? -6.225 2.082 -4.372 1.00 94.62 98 VAL A CA 1
ATOM 783 C C . VAL A 1 98 ? -7.249 1.540 -5.366 1.00 94.62 98 VAL A C 1
ATOM 785 O O . VAL A 1 98 ? -8.462 1.710 -5.238 1.00 94.62 98 VAL A O 1
ATOM 788 N N . TRP A 1 99 ? -6.729 0.967 -6.446 1.00 94.81 99 TRP A N 1
ATOM 789 C CA . TRP A 1 99 ? -7.505 0.563 -7.608 1.00 94.81 99 TRP A CA 1
ATOM 790 C C . TRP A 1 99 ? -7.051 -0.810 -8.114 1.00 94.81 99 TRP A C 1
ATOM 792 O O . TRP A 1 99 ? -5.849 -1.109 -8.130 1.00 94.81 99 TRP A O 1
ATOM 802 N N . PRO A 1 100 ? -7.982 -1.668 -8.571 1.00 95.31 100 PRO A N 1
ATOM 803 C CA . PRO A 1 100 ? -9.428 -1.446 -8.761 1.00 95.31 100 PRO A CA 1
ATOM 804 C C . PRO A 1 100 ? -10.286 -1.628 -7.491 1.00 95.31 100 PRO A C 1
ATOM 806 O O . PRO A 1 100 ? -9.759 -2.031 -6.457 1.00 95.31 100 PRO A O 1
ATOM 809 N N . PRO A 1 101 ? -11.617 -1.379 -7.543 1.00 93.94 101 PRO A N 1
ATOM 810 C CA . PRO A 1 101 ? -12.479 -1.319 -6.353 1.00 93.94 101 PRO A CA 1
ATOM 811 C C . PRO A 1 101 ? -12.528 -2.579 -5.477 1.00 93.94 101 PRO A C 1
ATOM 813 O O . PRO A 1 101 ? -13.001 -2.509 -4.349 1.00 93.94 101 PRO A O 1
ATOM 816 N N . HIS A 1 102 ? -12.059 -3.735 -5.962 1.00 93.94 102 HIS A N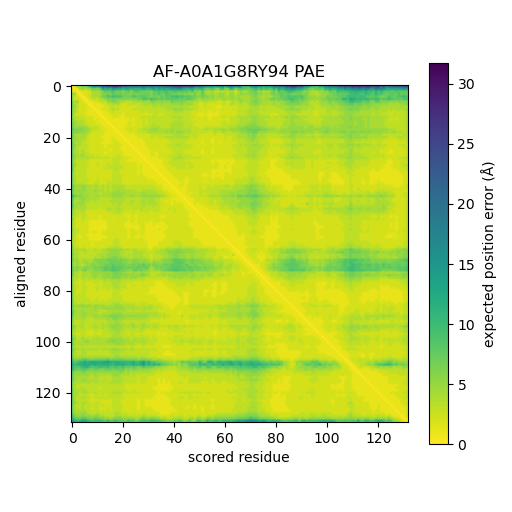 1
ATOM 817 C CA . HIS A 1 102 ? -11.947 -4.946 -5.139 1.00 93.94 102 HIS A CA 1
ATOM 818 C C . HIS A 1 102 ? -10.817 -4.872 -4.096 1.00 93.94 102 HIS A C 1
ATOM 820 O O . HIS A 1 102 ? -10.702 -5.768 -3.260 1.00 93.94 102 HIS A O 1
ATOM 826 N N . LYS A 1 103 ? -9.967 -3.839 -4.158 1.00 96.56 103 LYS A N 1
ATOM 827 C CA . LYS A 1 103 ? -8.913 -3.578 -3.172 1.00 96.56 103 LYS A CA 1
ATOM 828 C C . LYS A 1 103 ? -9.427 -2.880 -1.908 1.00 96.56 103 LYS A C 1
ATOM 830 O O . LYS A 1 103 ? -8.765 -2.928 -0.876 1.00 96.56 103 LYS A O 1
ATOM 835 N N . ASP A 1 104 ? -10.635 -2.323 -1.972 1.00 95.56 104 ASP A N 1
ATOM 836 C CA . ASP A 1 104 ? -11.434 -1.930 -0.815 1.00 95.56 104 ASP A CA 1
ATOM 837 C C . ASP A 1 104 ? -12.263 -3.132 -0.344 1.00 95.56 104 ASP A C 1
ATOM 839 O O . ASP A 1 104 ? -13.249 -3.513 -0.976 1.00 95.56 104 ASP A O 1
ATOM 843 N N . VAL A 1 105 ? -11.894 -3.739 0.774 1.00 96.31 105 VAL A N 1
ATOM 844 C CA . VAL A 1 105 ? -12.460 -5.000 1.269 1.00 96.31 105 VAL A CA 1
ATOM 845 C C . VAL A 1 105 ? -13.244 -4.730 2.540 1.00 96.31 105 VAL A C 1
ATOM 847 O O . VAL A 1 105 ? -12.781 -3.978 3.387 1.00 96.31 105 VAL A O 1
ATOM 850 N N . VAL A 1 106 ? -14.420 -5.334 2.686 1.00 97.12 106 VAL A N 1
ATOM 851 C CA . VAL A 1 106 ? -15.144 -5.343 3.963 1.00 97.12 106 VAL A CA 1
ATOM 852 C C . VAL A 1 106 ? -14.944 -6.709 4.599 1.00 97.12 106 VAL A C 1
ATOM 854 O O . VAL A 1 106 ? -15.094 -7.719 3.915 1.00 97.12 106 VAL A O 1
ATOM 857 N N . VAL A 1 107 ? -14.588 -6.708 5.876 1.00 96.94 107 VAL A N 1
ATOM 858 C CA . VAL A 1 107 ? -14.488 -7.892 6.732 1.00 96.94 107 VAL A CA 1
ATOM 859 C C . VAL A 1 107 ? -15.423 -7.718 7.929 1.00 96.94 107 VAL A C 1
ATOM 861 O O . VAL A 1 107 ? -15.714 -6.590 8.318 1.00 96.94 107 VAL A O 1
ATOM 864 N N . GLU A 1 108 ? -15.918 -8.808 8.491 1.00 94.69 108 GLU A N 1
ATOM 865 C CA . GLU A 1 108 ? -16.842 -8.861 9.616 1.00 94.69 108 GLU A CA 1
ATOM 866 C C . GLU A 1 108 ? -16.179 -8.334 10.898 1.00 94.69 108 GLU A C 1
ATOM 868 O O . GLU A 1 108 ? -14.975 -8.476 11.115 1.00 94.69 108 GLU A O 1
ATOM 873 N N . GLU A 1 109 ? -16.965 -7.677 11.752 1.00 89.06 109 GLU A N 1
ATOM 874 C CA . GLU A 1 109 ? -16.449 -7.012 12.958 1.00 89.06 109 GLU A CA 1
ATOM 875 C C . GLU A 1 109 ? -16.043 -7.997 14.059 1.00 89.06 109 GLU A C 1
ATOM 877 O O . GLU A 1 109 ? -14.990 -7.832 14.680 1.00 89.06 109 GLU A O 1
ATOM 882 N N . ASP A 1 110 ? -16.844 -9.046 14.244 1.00 87.00 110 ASP A N 1
ATOM 883 C CA . ASP A 1 110 ? -16.688 -10.048 15.302 1.00 87.00 110 ASP A CA 1
ATOM 884 C C . ASP A 1 110 ? -15.854 -11.269 14.864 1.00 87.00 110 ASP A C 1
ATOM 886 O O . ASP A 1 110 ? -15.854 -12.297 15.544 1.00 87.00 110 ASP A O 1
ATOM 890 N N . ASP A 1 111 ? -15.129 -11.168 13.742 1.00 91.62 111 ASP A N 1
ATOM 891 C CA . ASP A 1 111 ? -14.314 -12.255 13.187 1.00 91.62 111 ASP A CA 1
ATOM 892 C C . ASP A 1 111 ? -12.859 -11.819 12.904 1.00 91.62 111 ASP A C 1
ATOM 894 O O . ASP A 1 111 ? -12.506 -11.390 11.798 1.00 91.62 1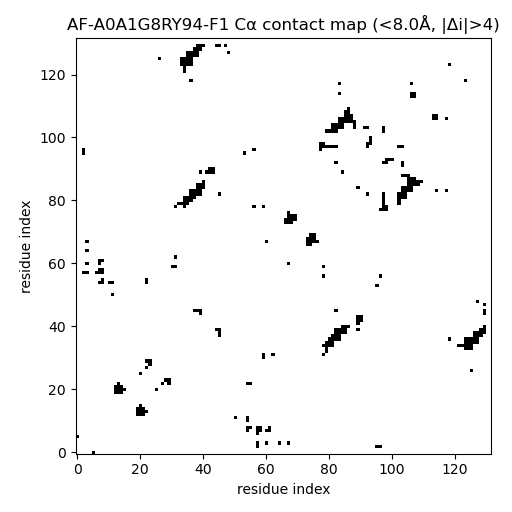11 ASP A O 1
ATOM 898 N N . PRO A 1 112 ? -11.962 -11.937 13.902 1.00 90.56 112 PRO A N 1
ATOM 899 C CA . PRO A 1 112 ? -10.537 -11.692 13.710 1.00 90.56 112 PRO A CA 1
ATOM 900 C C . PRO A 1 112 ? -9.873 -12.644 12.704 1.00 90.56 112 PRO A C 1
ATOM 902 O O . PRO A 1 112 ? -8.863 -12.269 12.104 1.00 90.56 112 PRO A O 1
ATOM 905 N N . GLU A 1 113 ? -10.402 -13.859 12.517 1.00 95.69 113 GLU A N 1
ATOM 906 C CA . GLU A 1 113 ? -9.844 -14.826 11.567 1.00 95.69 113 GLU A CA 1
ATOM 907 C C . GLU A 1 113 ? -10.056 -14.344 10.136 1.00 95.69 113 GLU A C 1
ATOM 909 O O . GLU A 1 113 ? -9.132 -14.438 9.332 1.00 95.69 113 GLU A O 1
ATOM 914 N N . GLN A 1 114 ? -11.190 -13.707 9.842 1.00 95.88 114 GLN A N 1
ATOM 915 C CA . GLN A 1 114 ? -11.435 -13.134 8.521 1.00 95.88 114 GLN A CA 1
ATOM 916 C C . GLN A 1 114 ? -10.499 -11.956 8.196 1.00 95.88 114 GLN A C 1
ATOM 918 O O . GLN A 1 114 ? -10.103 -11.767 7.043 1.00 95.88 114 GLN A O 1
ATOM 923 N N . ILE A 1 115 ? -10.080 -11.174 9.200 1.00 95.31 115 ILE A N 1
ATOM 924 C CA . ILE A 1 115 ? -9.036 -10.152 9.011 1.00 95.31 115 ILE A CA 1
ATOM 925 C C . ILE A 1 115 ? -7.713 -10.829 8.627 1.00 95.31 115 ILE A C 1
ATOM 927 O O . ILE A 1 115 ? -7.052 -10.398 7.681 1.00 95.31 115 ILE A O 1
ATOM 931 N N . LEU A 1 116 ? -7.329 -11.895 9.337 1.00 96.50 116 LEU A N 1
ATOM 932 C CA . LEU A 1 116 ? -6.105 -12.649 9.051 1.00 96.50 116 LEU A CA 1
ATOM 933 C C . LEU A 1 116 ? -6.157 -13.347 7.685 1.00 96.50 116 LEU A C 1
ATOM 935 O O . LEU A 1 116 ? -5.169 -13.316 6.954 1.00 96.50 116 LEU A O 1
ATOM 939 N N . GLU A 1 117 ? -7.294 -13.931 7.314 1.00 97.44 117 GLU A N 1
ATOM 940 C CA . GLU A 1 117 ? -7.545 -14.504 5.989 1.00 97.44 117 GLU A CA 1
ATOM 941 C C . GLU A 1 117 ? -7.373 -13.432 4.911 1.00 97.44 117 GLU A C 1
ATOM 943 O O . GLU A 1 117 ? -6.590 -13.608 3.978 1.00 97.44 117 GLU A O 1
ATOM 948 N N . ALA A 1 118 ? -7.990 -12.260 5.090 1.00 97.50 118 ALA A N 1
ATOM 949 C CA . ALA A 1 118 ? -7.873 -11.168 4.134 1.00 97.50 118 ALA A CA 1
ATOM 950 C C . ALA A 1 118 ? -6.424 -10.683 3.958 1.00 97.50 118 ALA A C 1
ATOM 952 O O . ALA A 1 118 ? -6.031 -10.383 2.825 1.00 97.50 118 ALA A O 1
ATOM 953 N N . ILE A 1 119 ? -5.646 -10.629 5.046 1.00 97.75 119 ILE A N 1
ATOM 954 C CA . ILE A 1 119 ? -4.210 -10.306 5.045 1.00 97.75 119 ILE A CA 1
ATOM 955 C C . ILE A 1 119 ? -3.412 -11.363 4.271 1.00 97.75 119 ILE A C 1
ATOM 957 O O . ILE A 1 119 ? -2.627 -11.011 3.385 1.00 97.75 119 ILE A O 1
ATOM 961 N N . ASN A 1 120 ? -3.629 -12.644 4.575 1.00 98.19 120 ASN A N 1
ATOM 962 C CA . ASN A 1 120 ? -2.889 -13.763 3.993 1.00 98.19 120 ASN A CA 1
ATOM 963 C C . ASN A 1 120 ? -3.206 -13.969 2.506 1.00 98.19 120 ASN A C 1
ATOM 965 O O . ASN A 1 120 ? -2.284 -14.061 1.696 1.00 98.19 120 ASN A O 1
ATOM 969 N N . ASP A 1 121 ? -4.482 -13.959 2.120 1.00 97.62 121 ASP A N 1
ATOM 970 C CA . ASP A 1 121 ? -4.928 -14.131 0.729 1.00 97.62 121 ASP A CA 1
ATOM 971 C C . ASP A 1 121 ? -4.368 -13.050 -0.199 1.00 97.62 121 ASP A C 1
ATOM 973 O O . ASP A 1 121 ? -4.082 -13.275 -1.378 1.00 97.62 121 ASP A O 1
ATOM 977 N N . ARG A 1 122 ? -4.188 -11.844 0.347 1.00 97.88 122 ARG A N 1
ATOM 978 C CA . ARG A 1 122 ? -3.612 -10.689 -0.351 1.00 97.88 122 ARG A CA 1
ATOM 979 C C . ARG A 1 122 ? -2.119 -10.555 -0.122 1.00 97.88 122 ARG A C 1
ATOM 981 O O . ARG A 1 122 ? -1.552 -9.556 -0.550 1.00 97.88 122 ARG A O 1
ATOM 988 N N . GLY A 1 123 ? -1.474 -11.539 0.506 1.00 97.94 123 GLY A N 1
ATOM 989 C CA . GLY A 1 123 ? -0.032 -11.579 0.741 1.00 97.94 123 GLY A CA 1
ATOM 990 C C . GLY A 1 123 ? 0.533 -10.245 1.226 1.00 97.94 123 GLY A C 1
ATOM 991 O O . GLY A 1 123 ? 1.549 -9.802 0.697 1.00 97.94 123 GLY A O 1
ATOM 992 N N . ILE A 1 124 ? -0.173 -9.568 2.137 1.00 98.44 124 ILE A N 1
ATOM 993 C CA . ILE A 1 124 ? 0.200 -8.231 2.604 1.00 98.44 124 ILE A CA 1
ATOM 994 C C . ILE A 1 124 ? 1.584 -8.307 3.257 1.00 98.44 124 ILE A C 1
ATOM 996 O O . ILE A 1 124 ? 1.796 -9.075 4.194 1.00 98.44 124 ILE A O 1
ATOM 1000 N N . THR A 1 125 ? 2.529 -7.507 2.760 1.00 98.12 125 THR A N 1
ATOM 1001 C CA . THR A 1 125 ? 3.914 -7.469 3.258 1.00 98.12 125 THR A CA 1
ATOM 1002 C C . THR A 1 125 ? 4.121 -6.373 4.295 1.00 98.12 125 THR A C 1
ATOM 1004 O O . THR A 1 125 ? 5.003 -6.494 5.145 1.00 98.12 125 THR A O 1
ATOM 1007 N N . ARG A 1 126 ? 3.300 -5.313 4.257 1.00 97.56 126 ARG A N 1
ATOM 1008 C CA . ARG A 1 126 ? 3.317 -4.192 5.209 1.00 97.56 126 ARG A CA 1
ATOM 1009 C C . ARG A 1 126 ? 1.903 -3.939 5.711 1.00 97.56 126 ARG A C 1
ATOM 1011 O O . ARG A 1 126 ? 1.022 -3.619 4.917 1.00 97.56 126 ARG A O 1
ATOM 1018 N N . LEU A 1 127 ? 1.685 -4.066 7.016 1.00 97.00 127 LEU A N 1
ATOM 1019 C CA . LEU A 1 127 ? 0.383 -3.822 7.630 1.00 97.00 127 LEU A CA 1
ATOM 1020 C C . LEU A 1 127 ? 0.399 -2.492 8.385 1.00 97.00 127 LEU A C 1
ATOM 1022 O O . LEU A 1 127 ? 1.235 -2.286 9.261 1.00 97.00 127 LEU A O 1
ATOM 1026 N N . VAL A 1 128 ? -0.542 -1.614 8.058 1.00 96.25 128 VAL A N 1
ATOM 1027 C CA . VAL A 1 128 ? -0.801 -0.359 8.762 1.00 96.25 128 VAL A CA 1
ATOM 1028 C C . VAL A 1 128 ? -2.100 -0.511 9.545 1.00 96.25 128 VAL A C 1
ATOM 1030 O O . VAL A 1 128 ? -3.116 -0.959 9.008 1.00 96.25 128 VAL A O 1
ATOM 1033 N N . VAL A 1 129 ? -2.069 -0.145 10.821 1.00 94.81 129 VAL A N 1
ATOM 1034 C CA . VAL A 1 129 ? -3.213 -0.233 11.733 1.00 94.81 129 VAL A CA 1
ATOM 1035 C C . VAL A 1 129 ? -3.465 1.124 12.375 1.00 94.81 129 VAL A C 1
ATOM 1037 O O . VAL A 1 129 ? -2.546 1.931 12.508 1.00 94.81 129 VAL A O 1
ATOM 1040 N N . GLU A 1 130 ? -4.716 1.378 12.745 1.00 91.88 130 GLU A N 1
ATOM 1041 C CA . GLU A 1 130 ? -5.071 2.554 13.537 1.00 91.88 130 GLU A CA 1
ATOM 1042 C C . GLU A 1 130 ? -4.438 2.465 14.936 1.00 91.88 130 GLU A C 1
ATOM 1044 O O . GLU A 1 130 ? -4.379 1.384 15.525 1.00 91.88 130 GLU A O 1
ATOM 1049 N N . ASP A 1 131 ? -3.982 3.605 15.455 1.00 88.94 131 ASP A N 1
ATOM 1050 C CA . ASP A 1 131 ? -3.583 3.765 16.856 1.00 88.94 131 ASP A CA 1
ATOM 1051 C C . ASP A 1 131 ? -4.842 4.110 17.668 1.00 88.94 131 ASP A C 1
ATOM 1053 O O . ASP A 1 131 ? -5.324 5.247 17.615 1.00 88.94 131 ASP A O 1
ATOM 1057 N N . ILE A 1 132 ? -5.441 3.097 18.304 1.00 83.19 132 ILE A N 1
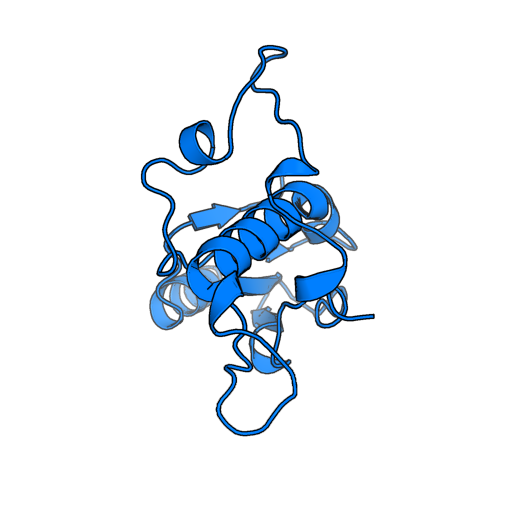ATOM 1058 C CA . ILE A 1 132 ? -6.740 3.162 19.001 1.00 83.19 132 ILE A CA 1
ATOM 1059 C C . ILE A 1 132 ? -6.661 2.647 20.433 1.00 83.19 132 ILE A C 1
ATOM 1061 O O . ILE A 1 132 ? -5.894 1.690 20.687 1.00 83.19 132 ILE A O 1
#

Foldseek 3Di:
DDLLPVDALVVDWDDDPNHTDHLCVVPPPQDLQAAEEEEAEDQCQVVVCLRVLLSSFRHNSVVCSVQDDDDPRRDDDAGNYAYEYECDQNDFCVVSRCDDRPSDHYDYNPDPVRVVVVCVVSVHPHYHYGPD

Nearest PDB structures (foldseek):
  2a0f-assembly1_A  TM=3.367E-01  e=4.617E-01  Escherichia coli
  5iul-assembly1_C  TM=3.136E-01  e=3.151E+00  Bacillus subtilis subsp. subtilis str. 168

Radius of gyration: 15.22 Å; Cα contacts (8 Å, |Δi|>4): 191; chains: 1; bounding box: 33×30×46 Å

pLDDT: mean 93.82, std 5.23, range [54.38, 98.44]

Mean predicted aligned error: 3.31 Å